Protein AF-A0A139M692-F1 (afdb_monomer)

Nearest PDB structures (foldseek):
  4eqq-assembly1_B  TM=9.270E-01  e=1.581E-07  Streptococcus phage TP-J34
  4cnl-assembly1_A  TM=8.938E-01  e=5.220E-03  Streptococcus pneumoniae
  3e3v-assembly1_A  TM=7.575E-01  e=2.530E-01  Ligilactobacillus salivarius UCC118
  3dfg-assembly1_A  TM=6.727E-01  e=1.032E+00  Xanthomonas campestris pv. campestris

Structure (mmCIF, N/CA/C/O backbone):
data_AF-A0A139M692-F1
#
_entry.id   AF-A0A139M692-F1
#
loop_
_atom_site.group_PDB
_atom_site.id
_atom_site.type_symbol
_atom_site.label_atom_id
_atom_site.label_alt_id
_atom_site.label_comp_id
_atom_site.label_asym_id
_atom_site.label_entity_id
_atom_site.label_seq_id
_atom_site.pdbx_PDB_ins_code
_atom_site.Cartn_x
_atom_site.Cartn_y
_atom_site.Cartn_z
_atom_site.occupancy
_atom_site.B_iso_or_equiv
_atom_site.auth_seq_id
_atom_site.auth_comp_id
_atom_site.auth_asym_id
_atom_site.auth_atom_id
_atom_site.pdbx_PDB_model_num
ATOM 1 N N . MET A 1 1 ? 19.012 20.582 -17.472 1.00 68.38 1 MET A N 1
ATOM 2 C CA . MET A 1 1 ? 18.559 19.558 -16.504 1.00 68.38 1 MET A CA 1
ATOM 3 C C . MET A 1 1 ? 17.717 18.555 -17.261 1.00 68.38 1 MET A C 1
ATOM 5 O O . MET A 1 1 ? 16.929 19.006 -18.087 1.00 68.38 1 MET A O 1
ATOM 9 N N . ALA A 1 2 ? 17.918 17.260 -17.011 1.00 73.00 2 ALA A N 1
ATOM 10 C CA . ALA A 1 2 ? 17.126 16.197 -17.621 1.00 73.00 2 ALA A CA 1
ATOM 11 C C . ALA A 1 2 ? 15.659 16.300 -17.178 1.00 73.00 2 ALA A C 1
ATOM 13 O O . ALA A 1 2 ? 15.409 16.640 -16.018 1.00 73.00 2 ALA A O 1
ATOM 14 N N . LYS A 1 3 ? 14.702 16.082 -18.084 1.00 89.44 3 LYS A N 1
ATOM 15 C CA . LYS A 1 3 ? 13.262 16.211 -17.795 1.00 89.44 3 LYS A CA 1
ATOM 16 C C . LYS A 1 3 ? 12.439 15.240 -18.628 1.00 89.44 3 LYS A C 1
ATOM 18 O O . LYS A 1 3 ? 12.596 15.186 -19.843 1.00 89.44 3 LYS A O 1
ATOM 23 N N . ASN A 1 4 ? 11.489 14.569 -17.980 1.00 92.50 4 ASN A N 1
ATOM 24 C CA . ASN A 1 4 ? 10.612 13.561 -18.585 1.00 92.50 4 ASN A CA 1
ATOM 25 C C . ASN A 1 4 ? 11.379 12.435 -19.298 1.00 92.50 4 ASN A C 1
ATOM 27 O O . ASN A 1 4 ? 10.913 11.902 -20.307 1.00 92.50 4 ASN A O 1
ATOM 31 N N . GLU A 1 5 ? 12.551 12.070 -18.785 1.00 96.25 5 GLU A N 1
ATOM 32 C CA . GLU A 1 5 ? 13.456 11.137 -19.448 1.00 96.25 5 GLU A CA 1
ATOM 33 C C . GLU A 1 5 ? 14.109 10.161 -18.471 1.00 96.25 5 GLU A C 1
ATOM 35 O O . GLU A 1 5 ? 14.173 10.384 -17.258 1.00 96.25 5 GLU A O 1
ATOM 40 N N . TRP A 1 6 ? 14.597 9.059 -19.032 1.00 97.06 6 TRP A N 1
ATOM 41 C CA . TRP A 1 6 ? 15.384 8.079 -18.306 1.00 97.06 6 TRP A CA 1
ATOM 42 C C . TRP A 1 6 ? 16.855 8.498 -18.252 1.00 97.06 6 TRP A C 1
ATOM 44 O O . TRP A 1 6 ? 17.442 8.851 -19.271 1.00 97.06 6 TRP A O 1
ATOM 54 N N . VAL A 1 7 ? 17.467 8.387 -17.076 1.00 96.31 7 VAL A N 1
ATOM 55 C CA . VAL A 1 7 ? 18.880 8.703 -16.820 1.00 96.31 7 VAL A CA 1
ATOM 56 C C . VAL A 1 7 ? 19.622 7.479 -16.272 1.00 96.31 7 VAL A C 1
ATOM 58 O O . VAL A 1 7 ? 19.011 6.442 -16.003 1.00 96.31 7 VAL A O 1
ATOM 61 N N . ASP A 1 8 ? 20.949 7.586 -16.135 1.00 95.31 8 ASP A N 1
ATOM 62 C CA . ASP A 1 8 ? 21.820 6.514 -15.617 1.00 95.31 8 ASP A CA 1
ATOM 63 C C . ASP A 1 8 ? 21.612 5.179 -16.358 1.00 95.31 8 ASP A C 1
ATOM 65 O O . ASP A 1 8 ? 21.253 4.152 -15.781 1.00 95.31 8 ASP A O 1
ATOM 69 N N . GLY A 1 9 ? 21.717 5.221 -17.691 1.00 93.62 9 GLY A N 1
ATOM 70 C CA . GLY A 1 9 ? 21.552 4.033 -18.536 1.00 93.62 9 GLY A CA 1
ATOM 71 C C . GLY A 1 9 ? 20.143 3.429 -18.526 1.00 93.62 9 GLY A C 1
ATOM 72 O O . GLY A 1 9 ? 19.983 2.260 -18.866 1.00 93.62 9 GLY A O 1
ATOM 73 N N . GLY A 1 10 ? 19.117 4.192 -18.134 1.00 94.69 10 GLY A N 1
ATOM 74 C CA . GLY A 1 10 ? 17.739 3.698 -18.082 1.00 94.69 10 GLY A CA 1
ATOM 75 C C . GLY A 1 10 ? 17.270 3.253 -16.699 1.00 94.69 10 GLY A C 1
ATOM 76 O O . GLY A 1 10 ? 16.192 2.664 -16.596 1.00 94.69 10 GLY A O 1
ATOM 77 N N . ARG A 1 11 ? 18.074 3.484 -15.654 1.00 95.94 11 ARG A N 1
ATOM 78 C CA . ARG A 1 11 ? 17.794 3.016 -14.293 1.00 95.94 11 ARG A CA 1
ATOM 79 C C . ARG A 1 11 ? 16.780 3.889 -13.561 1.00 95.94 11 ARG A C 1
ATOM 81 O O . ARG A 1 11 ? 15.913 3.343 -12.884 1.00 95.94 11 ARG A O 1
ATOM 88 N N . TYR A 1 12 ? 16.876 5.208 -13.722 1.00 97.00 12 TYR A N 1
ATOM 89 C CA . TYR A 1 12 ? 16.049 6.183 -13.007 1.00 97.00 12 TYR A CA 1
ATOM 90 C C . TYR A 1 12 ? 15.272 7.060 -13.981 1.00 97.00 12 TYR A C 1
ATOM 92 O O . TYR A 1 12 ? 15.775 7.392 -15.053 1.00 97.00 12 TYR A O 1
ATOM 100 N N . TYR A 1 13 ? 14.067 7.470 -13.596 1.00 97.31 13 TYR A N 1
ATOM 101 C CA . TYR A 1 13 ? 13.254 8.404 -14.373 1.00 97.31 13 TYR A CA 1
ATOM 102 C C . TYR A 1 13 ? 13.208 9.770 -13.689 1.00 97.31 13 TYR A C 1
ATOM 104 O O . TYR A 1 13 ? 12.961 9.847 -12.484 1.00 97.31 13 TYR A O 1
ATOM 112 N N . VAL A 1 14 ? 13.430 10.840 -14.452 1.00 96.88 14 VAL A N 1
ATOM 113 C CA . VAL A 1 14 ? 13.360 12.223 -13.963 1.00 96.88 14 VAL A CA 1
ATOM 114 C C . VAL A 1 14 ? 12.091 12.886 -14.489 1.00 96.88 14 VAL A C 1
ATOM 116 O O . VAL A 1 14 ? 11.846 12.908 -15.694 1.00 96.88 14 VAL A O 1
ATOM 119 N N . GLU A 1 15 ? 11.281 13.431 -13.587 1.00 95.19 15 GLU A N 1
ATOM 120 C CA . GLU A 1 15 ? 10.010 14.085 -13.900 1.00 95.19 15 GLU A CA 1
ATOM 121 C C . GLU A 1 15 ? 10.213 15.501 -14.475 1.00 95.19 15 GLU A C 1
ATOM 123 O O . GLU A 1 15 ? 11.329 16.013 -14.601 1.00 95.19 15 GLU A O 1
ATOM 128 N N . SER A 1 16 ? 9.119 16.158 -14.860 1.00 93.50 16 SER A N 1
ATOM 129 C CA . SER A 1 16 ? 9.144 17.494 -15.475 1.00 93.50 16 SER A CA 1
ATOM 130 C C . SER A 1 16 ? 9.712 18.586 -14.558 1.00 93.50 16 SER A C 1
ATOM 132 O O . SER A 1 16 ? 10.266 19.583 -15.041 1.00 93.50 16 SER A O 1
ATOM 134 N N . ASP A 1 17 ? 9.609 18.390 -13.242 1.00 93.56 17 ASP A N 1
ATOM 135 C CA . ASP A 1 17 ? 10.157 19.267 -12.207 1.00 93.56 17 ASP A CA 1
ATOM 136 C C . ASP A 1 17 ? 11.649 19.009 -11.922 1.00 93.56 17 ASP A C 1
ATOM 138 O O . ASP A 1 17 ? 12.266 19.746 -11.153 1.00 93.56 17 ASP A O 1
ATOM 142 N N . GLY A 1 18 ? 12.250 18.010 -12.578 1.00 93.56 18 GLY A N 1
ATOM 143 C CA . GLY A 1 18 ? 13.649 17.632 -12.403 1.00 93.56 18 GLY A CA 1
ATOM 144 C C . GLY A 1 18 ? 13.909 16.705 -11.214 1.00 93.56 18 GLY A C 1
ATOM 145 O O . GLY A 1 18 ? 15.071 16.398 -10.944 1.00 93.56 18 GLY A O 1
ATOM 146 N N . LYS A 1 19 ? 12.873 16.247 -10.498 1.00 94.81 19 LYS A N 1
ATOM 147 C CA . LYS A 1 19 ? 13.021 15.268 -9.415 1.00 94.81 19 LYS A CA 1
ATOM 148 C C . LYS A 1 19 ? 12.952 13.844 -9.947 1.00 94.81 19 LYS A C 1
ATOM 150 O O . LYS A 1 19 ? 12.323 13.556 -10.960 1.00 94.81 19 LYS A O 1
ATOM 155 N N . MET A 1 20 ? 13.614 12.937 -9.238 1.00 95.25 20 MET A N 1
ATOM 156 C CA . MET A 1 20 ? 13.565 11.512 -9.541 1.00 95.25 20 MET A CA 1
ATOM 157 C C . MET A 1 20 ? 12.229 10.918 -9.087 1.00 95.25 20 MET A C 1
ATOM 159 O O . MET A 1 20 ? 11.851 11.072 -7.924 1.00 95.25 20 MET A O 1
ATOM 163 N N . ALA A 1 21 ? 11.557 10.206 -9.988 1.00 96.94 21 ALA A N 1
ATOM 164 C CA . ALA A 1 21 ? 10.340 9.470 -9.681 1.00 96.94 21 ALA A CA 1
ATOM 165 C C . ALA A 1 21 ? 10.635 8.290 -8.742 1.00 96.94 21 ALA A C 1
ATOM 167 O O . ALA A 1 21 ? 11.657 7.615 -8.881 1.00 96.94 21 ALA A O 1
ATOM 168 N N . ARG A 1 22 ? 9.724 8.027 -7.801 1.00 96.06 22 ARG A N 1
ATOM 169 C CA . ARG A 1 22 ? 9.776 6.894 -6.865 1.00 96.06 22 ARG A CA 1
ATOM 170 C C . ARG A 1 22 ? 8.367 6.373 -6.612 1.00 96.06 22 ARG A C 1
ATOM 172 O O . ARG A 1 22 ? 7.433 7.175 -6.596 1.00 96.06 22 ARG A O 1
ATOM 179 N N . ASP A 1 23 ? 8.253 5.063 -6.414 1.00 93.75 23 ASP A N 1
ATOM 180 C CA . ASP A 1 23 ? 7.020 4.356 -6.037 1.00 93.75 23 ASP A CA 1
ATOM 181 C C . ASP A 1 23 ? 5.813 4.699 -6.929 1.00 93.75 23 ASP A C 1
ATOM 183 O O . ASP A 1 23 ? 4.727 5.043 -6.462 1.00 93.75 23 ASP A O 1
ATOM 187 N N . LYS A 1 24 ? 6.0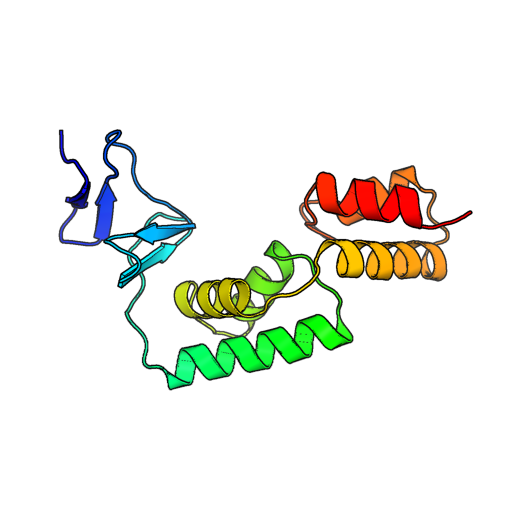30 4.716 -8.250 1.00 95.31 24 LYS A N 1
ATOM 188 C CA . LYS A 1 24 ? 4.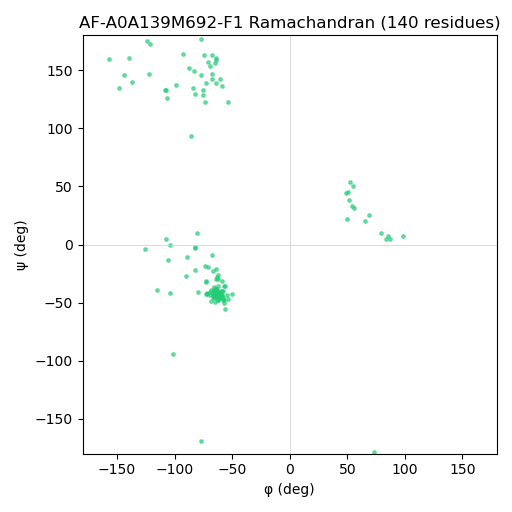996 5.131 -9.203 1.00 95.31 24 LYS A CA 1
ATOM 189 C C . LYS A 1 24 ? 5.208 4.589 -10.606 1.00 95.31 24 LYS A C 1
ATOM 191 O O . LYS A 1 24 ? 6.318 4.265 -11.030 1.00 95.31 24 LYS A O 1
ATOM 196 N N . TRP A 1 25 ? 4.117 4.572 -11.362 1.00 95.44 25 TRP A N 1
ATOM 197 C CA . TRP A 1 25 ? 4.168 4.388 -12.803 1.00 95.44 25 TRP A CA 1
ATOM 198 C C . TRP A 1 25 ? 4.650 5.672 -13.492 1.00 95.44 25 TRP A C 1
ATOM 200 O O . TRP A 1 25 ? 4.167 6.768 -13.205 1.00 95.44 25 TRP A O 1
ATOM 210 N N . VAL A 1 26 ? 5.596 5.531 -14.415 1.00 95.94 26 VAL A N 1
ATOM 211 C CA . VAL A 1 26 ? 6.208 6.610 -15.200 1.00 95.94 26 VAL A CA 1
ATOM 212 C C . VAL A 1 26 ? 6.065 6.332 -16.690 1.00 95.94 26 VAL A C 1
ATOM 214 O O . VAL A 1 26 ? 5.582 5.270 -17.097 1.00 95.94 26 VAL A O 1
ATOM 217 N N . ASP A 1 27 ? 6.492 7.291 -17.516 1.00 93.75 27 ASP A N 1
ATOM 218 C CA . ASP A 1 27 ? 6.567 7.114 -18.967 1.00 93.75 27 ASP A CA 1
ATOM 219 C C . ASP A 1 27 ? 5.211 6.682 -19.570 1.00 93.75 27 ASP A C 1
ATOM 221 O O . ASP A 1 27 ? 5.086 5.668 -20.262 1.00 93.75 27 ASP A O 1
ATOM 225 N N . GLY A 1 28 ? 4.156 7.422 -19.210 1.00 91.00 28 GLY A N 1
ATOM 226 C CA . GLY A 1 28 ? 2.786 7.151 -19.656 1.00 91.00 28 GLY A CA 1
ATOM 227 C C . GLY A 1 28 ? 2.179 5.866 -19.084 1.00 91.00 28 GLY A C 1
ATOM 228 O O . GLY A 1 28 ? 1.323 5.266 -19.724 1.00 91.00 28 GLY A O 1
ATOM 229 N N . GLY A 1 29 ? 2.643 5.408 -17.918 1.00 91.00 29 GLY A N 1
ATOM 230 C CA . GLY A 1 29 ? 2.134 4.191 -17.280 1.00 91.00 29 GLY A CA 1
ATOM 231 C C . GLY A 1 29 ? 2.823 2.903 -17.735 1.00 91.00 29 GLY A C 1
ATOM 232 O O . GLY A 1 29 ? 2.413 1.814 -17.351 1.00 91.00 29 GLY A O 1
ATOM 233 N N . ARG A 1 30 ? 3.862 2.998 -18.574 1.00 91.00 30 ARG A N 1
ATOM 234 C CA . ARG A 1 30 ? 4.504 1.827 -19.197 1.00 91.00 30 ARG A CA 1
ATOM 235 C C . ARG A 1 30 ? 5.527 1.135 -18.305 1.00 91.00 30 ARG A C 1
ATOM 237 O O . ARG A 1 30 ? 5.845 -0.030 -18.541 1.00 91.00 30 ARG A O 1
ATOM 244 N N . HIS A 1 31 ? 6.062 1.853 -17.324 1.00 93.94 31 HIS A N 1
ATOM 245 C CA . HIS A 1 31 ? 7.136 1.383 -16.461 1.00 93.94 31 HIS A CA 1
ATOM 246 C C . HIS A 1 31 ? 6.851 1.760 -15.018 1.00 93.94 31 HIS A C 1
ATOM 248 O O . HIS A 1 31 ? 6.411 2.873 -14.753 1.00 93.94 31 HIS A O 1
ATOM 254 N N . TYR A 1 32 ? 7.138 0.848 -14.097 1.00 95.75 32 TYR A N 1
ATOM 255 C CA . TYR A 1 32 ? 7.094 1.127 -12.669 1.00 95.75 32 TYR A CA 1
ATOM 256 C C . TYR A 1 32 ? 8.505 1.411 -12.156 1.00 95.75 32 TYR A C 1
ATOM 258 O O . TYR A 1 32 ? 9.440 0.698 -12.529 1.00 95.75 32 TYR A O 1
ATOM 266 N N . VAL A 1 33 ? 8.659 2.427 -11.311 1.00 96.06 33 VAL A N 1
ATOM 267 C CA . VAL A 1 33 ? 9.864 2.634 -10.498 1.00 96.06 33 VAL A CA 1
ATOM 268 C C . VAL A 1 33 ? 9.528 2.328 -9.045 1.00 96.06 33 VAL A C 1
ATOM 270 O O . VAL A 1 33 ? 8.486 2.757 -8.551 1.00 96.06 33 VAL A O 1
ATOM 273 N N . ASP A 1 34 ? 10.376 1.551 -8.378 1.00 93.69 34 ASP A N 1
ATOM 274 C CA . ASP A 1 34 ? 10.156 1.162 -6.983 1.00 93.69 34 ASP A CA 1
ATOM 275 C C . ASP A 1 34 ? 10.486 2.297 -5.996 1.00 93.69 34 ASP A C 1
ATOM 277 O O . ASP A 1 34 ? 10.666 3.459 -6.377 1.00 93.69 34 ASP A O 1
ATOM 281 N N . TYR A 1 35 ? 10.533 1.968 -4.705 1.00 91.31 35 TYR A N 1
ATOM 282 C CA . TYR A 1 35 ? 10.819 2.920 -3.633 1.00 91.31 35 TYR A CA 1
ATOM 283 C C . TYR A 1 35 ? 12.189 3.607 -3.777 1.00 91.31 35 TYR A C 1
ATOM 285 O O . TYR A 1 35 ? 12.326 4.786 -3.439 1.00 91.31 35 TYR A O 1
ATOM 293 N N . ASP A 1 36 ? 13.177 2.912 -4.344 1.00 93.69 36 ASP A N 1
ATOM 294 C CA . ASP A 1 36 ? 14.511 3.457 -4.611 1.00 93.69 36 ASP A CA 1
ATOM 295 C C . ASP A 1 36 ? 14.555 4.261 -5.925 1.00 93.69 36 ASP A C 1
ATOM 297 O O . ASP A 1 36 ? 15.569 4.873 -6.266 1.00 93.69 36 ASP A O 1
ATOM 301 N N . GLY A 1 37 ? 13.433 4.316 -6.652 1.00 95.12 37 GLY A N 1
ATOM 302 C CA . GLY A 1 37 ? 13.310 4.949 -7.962 1.00 95.12 37 GLY A CA 1
ATOM 303 C C . GLY A 1 37 ? 13.850 4.086 -9.099 1.00 95.12 37 GLY A C 1
ATOM 304 O O . GLY A 1 37 ? 13.970 4.565 -10.229 1.00 95.12 37 GLY A O 1
ATOM 305 N N . VAL A 1 38 ? 14.176 2.820 -8.824 1.00 96.25 38 VAL A N 1
ATOM 306 C CA . VAL A 1 38 ? 14.784 1.914 -9.793 1.00 96.25 38 VAL A CA 1
ATOM 307 C C . VAL A 1 38 ? 13.702 1.314 -10.682 1.00 96.25 38 VAL A C 1
ATOM 309 O O . VAL A 1 38 ? 12.697 0.765 -10.214 1.00 96.25 38 VAL A O 1
ATOM 312 N N . ARG A 1 39 ? 13.928 1.391 -11.997 1.00 96.00 39 ARG A N 1
ATOM 313 C CA . ARG A 1 39 ? 13.073 0.774 -13.012 1.00 96.00 39 ARG A CA 1
ATOM 314 C C . ARG A 1 39 ? 12.876 -0.714 -12.738 1.00 96.00 39 ARG A C 1
ATOM 316 O O . ARG A 1 39 ? 13.831 -1.487 -12.736 1.00 96.00 39 ARG A O 1
ATOM 323 N N . GLN A 1 40 ? 11.621 -1.121 -12.603 1.00 94.06 40 GLN A N 1
ATOM 324 C CA . GLN A 1 40 ? 11.250 -2.522 -12.470 1.00 94.06 40 GLN A CA 1
ATOM 325 C C . GLN A 1 40 ? 11.141 -3.208 -13.835 1.00 94.06 40 GLN A C 1
ATOM 327 O O . GLN A 1 40 ? 10.776 -2.566 -14.831 1.00 94.06 40 GLN A O 1
ATOM 332 N N . PRO A 1 41 ? 11.430 -4.520 -13.904 1.00 88.88 41 PRO A N 1
ATOM 333 C CA . PRO A 1 41 ? 11.245 -5.285 -15.125 1.00 88.88 41 PRO A CA 1
ATOM 334 C C . PRO A 1 41 ? 9.775 -5.273 -15.548 1.00 88.88 41 PRO A C 1
ATOM 336 O O . PRO A 1 41 ? 8.864 -5.356 -14.723 1.00 88.88 41 PRO A O 1
ATOM 339 N N . LYS A 1 42 ? 9.545 -5.201 -16.860 1.00 83.25 42 LYS A N 1
ATOM 340 C CA . LYS A 1 42 ? 8.209 -5.384 -17.420 1.00 83.25 42 LYS A CA 1
ATOM 341 C C . LYS A 1 42 ? 7.848 -6.862 -17.342 1.00 83.25 42 LYS A C 1
ATOM 343 O O . LYS A 1 42 ? 8.564 -7.697 -17.890 1.00 83.25 42 LYS A O 1
ATOM 348 N N . LEU A 1 43 ? 6.743 -7.160 -16.675 1.00 85.50 43 LEU A N 1
ATOM 349 C CA . LEU A 1 43 ? 6.265 -8.525 -16.514 1.00 85.50 43 LEU A CA 1
ATOM 350 C C . LEU A 1 43 ? 5.274 -8.902 -17.610 1.00 85.50 43 LEU A C 1
ATOM 352 O O . LEU A 1 43 ? 4.713 -8.042 -18.298 1.00 85.50 43 LEU A O 1
ATOM 356 N N . ASP A 1 44 ? 5.036 -10.203 -17.747 1.00 85.75 44 ASP A N 1
ATOM 357 C CA . ASP A 1 44 ? 3.910 -10.685 -18.531 1.00 85.75 44 ASP A CA 1
ATOM 358 C C . ASP A 1 44 ? 2.577 -10.485 -17.781 1.00 85.75 44 ASP A C 1
ATOM 360 O O . ASP A 1 44 ? 2.519 -10.275 -16.566 1.00 85.75 44 ASP A O 1
ATOM 364 N N . GLY A 1 45 ? 1.464 -10.558 -18.515 1.00 84.94 45 GLY A N 1
ATOM 365 C CA . GLY A 1 45 ? 0.133 -10.402 -17.923 1.00 84.94 45 GLY A CA 1
ATOM 366 C C . GLY A 1 45 ? -0.232 -11.493 -16.906 1.00 84.94 45 GLY A C 1
ATOM 367 O O . GLY A 1 45 ? -1.106 -11.277 -16.067 1.00 84.94 45 GLY A O 1
ATOM 368 N N . LYS A 1 46 ? 0.423 -12.662 -16.939 1.00 90.56 46 LYS A N 1
ATOM 369 C CA . LYS A 1 46 ? 0.118 -13.768 -16.019 1.00 90.56 46 LYS A CA 1
ATOM 370 C C . LYS A 1 46 ? 0.595 -13.442 -14.610 1.00 90.56 46 LYS A C 1
ATOM 372 O O . LYS A 1 46 ? -0.142 -13.683 -13.656 1.00 90.56 46 LYS A O 1
ATOM 377 N N . GLN A 1 47 ? 1.784 -12.860 -14.478 1.00 91.38 47 GLN A N 1
ATOM 378 C CA . GLN A 1 47 ? 2.341 -12.474 -13.181 1.00 91.38 47 GLN A CA 1
ATOM 379 C C . GLN A 1 47 ? 1.523 -11.360 -12.515 1.00 91.38 47 GLN A C 1
ATOM 381 O O . GLN A 1 47 ? 1.242 -11.440 -11.318 1.00 91.38 47 GLN A O 1
ATOM 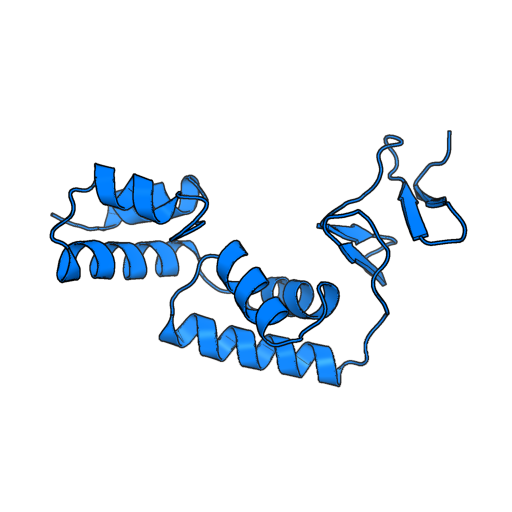386 N N . TYR A 1 48 ? 1.054 -10.380 -13.292 1.00 94.19 48 TYR A N 1
ATOM 387 C CA . TYR A 1 48 ? 0.139 -9.345 -12.803 1.00 94.19 48 TYR A CA 1
ATOM 388 C C . TYR A 1 48 ? -1.190 -9.926 -12.302 1.00 94.19 48 TYR A C 1
ATOM 390 O O . TYR A 1 48 ? -1.632 -9.614 -11.194 1.00 94.19 48 TYR A O 1
ATOM 398 N N . ASN A 1 49 ? -1.794 -10.839 -13.067 1.00 95.31 49 ASN A N 1
ATOM 399 C CA . ASN A 1 49 ? -3.034 -11.505 -12.666 1.00 95.31 49 ASN A CA 1
ATOM 400 C C . ASN A 1 49 ? -2.859 -12.375 -11.413 1.00 95.31 49 ASN A C 1
ATOM 402 O O . ASN A 1 49 ? -3.745 -12.408 -10.557 1.00 95.31 49 ASN A O 1
ATOM 406 N N . ALA A 1 50 ? -1.721 -13.059 -11.275 1.00 97.00 50 ALA A N 1
ATOM 407 C CA . ALA A 1 50 ? -1.411 -13.842 -10.083 1.00 97.00 50 ALA A CA 1
ATOM 408 C C . ALA A 1 50 ? -1.327 -12.956 -8.827 1.00 97.00 50 ALA A C 1
ATOM 410 O O . ALA A 1 50 ? -1.930 -13.292 -7.804 1.00 97.00 50 ALA A O 1
ATOM 411 N N . ALA A 1 51 ? -0.659 -11.801 -8.923 1.00 97.50 51 ALA A N 1
ATOM 412 C CA . ALA A 1 51 ? -0.580 -10.837 -7.828 1.00 97.50 51 ALA A CA 1
ATOM 413 C C . ALA A 1 51 ? -1.963 -10.274 -7.468 1.00 97.50 51 ALA A C 1
ATOM 415 O O . ALA A 1 51 ? -2.326 -10.250 -6.293 1.00 97.50 51 ALA A O 1
ATOM 416 N N . LEU A 1 52 ? -2.774 -9.900 -8.465 1.00 97.88 52 LEU A N 1
ATOM 417 C CA . LEU A 1 52 ? -4.133 -9.396 -8.249 1.00 97.88 52 LEU A CA 1
ATOM 418 C C . LEU A 1 52 ? -5.039 -10.433 -7.570 1.00 97.88 52 LEU A C 1
ATOM 420 O O . LEU A 1 52 ? -5.770 -10.105 -6.637 1.00 97.88 52 LEU A O 1
ATOM 424 N N . ASN A 1 53 ? -4.981 -11.697 -7.992 1.00 97.75 53 ASN A N 1
ATOM 425 C CA . ASN A 1 53 ? -5.760 -12.763 -7.360 1.00 97.75 53 ASN A CA 1
ATOM 426 C C . ASN A 1 53 ? -5.328 -12.998 -5.908 1.00 97.75 53 ASN A C 1
ATOM 428 O O . ASN A 1 53 ? -6.178 -13.171 -5.031 1.00 97.75 53 ASN A O 1
ATOM 432 N N . LYS A 1 54 ? -4.020 -12.944 -5.629 1.00 97.94 54 LYS A N 1
ATOM 433 C CA . LYS A 1 54 ? -3.513 -13.026 -4.257 1.00 97.94 54 LYS A CA 1
ATOM 434 C C . LYS A 1 54 ? -3.969 -11.830 -3.419 1.00 97.94 54 LYS A C 1
ATOM 436 O O . LYS A 1 54 ? -4.415 -12.019 -2.290 1.00 97.94 54 LYS A O 1
ATOM 441 N N . ALA A 1 55 ? -3.930 -10.628 -3.989 1.00 98.12 55 ALA A N 1
ATOM 442 C CA . ALA A 1 55 ? -4.379 -9.405 -3.338 1.00 98.12 55 ALA A CA 1
ATOM 443 C C . ALA A 1 55 ? -5.864 -9.469 -2.956 1.00 98.12 55 ALA A C 1
ATOM 445 O O . ALA A 1 55 ? -6.215 -9.143 -1.826 1.00 98.12 55 ALA A O 1
ATOM 446 N N . LYS A 1 56 ? -6.722 -9.974 -3.854 1.00 97.56 56 LYS A N 1
ATOM 447 C CA . LYS A 1 56 ? -8.146 -10.224 -3.573 1.00 97.56 56 LYS A CA 1
ATOM 448 C C . LYS A 1 56 ? -8.337 -11.172 -2.392 1.00 97.56 56 LYS A C 1
ATOM 450 O O . LYS A 1 56 ? -9.104 -10.857 -1.488 1.00 97.56 56 LYS A O 1
ATOM 455 N N . SER A 1 57 ? -7.608 -12.290 -2.380 1.00 97.12 57 SER A N 1
ATOM 456 C CA . SER A 1 57 ? -7.671 -13.276 -1.294 1.00 97.12 57 SER A CA 1
ATOM 457 C C . SER A 1 57 ? -7.222 -12.700 0.050 1.00 97.12 57 SER A C 1
ATOM 459 O O . SER A 1 57 ? -7.854 -12.972 1.067 1.00 97.12 57 SER A O 1
ATOM 461 N N . TYR A 1 58 ? -6.158 -11.896 0.076 1.00 96.38 58 TYR A N 1
ATOM 462 C CA . TYR A 1 58 ? -5.732 -11.238 1.309 1.00 96.38 58 TYR A CA 1
ATOM 463 C C . TYR A 1 58 ? -6.717 -10.170 1.759 1.00 96.38 58 TYR A C 1
ATOM 465 O O . TYR A 1 58 ? -7.073 -10.137 2.931 1.00 96.38 58 TYR A O 1
ATOM 473 N N . ASN A 1 59 ? -7.218 -9.344 0.845 1.00 95.81 59 ASN A N 1
ATOM 474 C CA . ASN A 1 59 ? -8.169 -8.296 1.189 1.00 95.81 59 ASN A CA 1
ATOM 475 C C . ASN A 1 59 ? -9.479 -8.852 1.765 1.00 95.81 59 ASN A C 1
ATOM 477 O O . ASN A 1 59 ? -10.047 -8.242 2.664 1.00 95.81 59 ASN A O 1
ATOM 481 N N . SER A 1 60 ? -9.946 -10.009 1.280 1.00 94.44 60 SER A N 1
ATOM 482 C CA . SER A 1 60 ? -11.186 -10.631 1.761 1.00 94.44 60 SER A CA 1
ATOM 483 C C . SER A 1 60 ? -11.081 -11.276 3.143 1.00 94.44 60 SER A C 1
ATOM 485 O O . SER A 1 60 ? -12.114 -11.560 3.735 1.00 94.44 60 SER A O 1
ATOM 487 N N . VAL A 1 61 ? -9.867 -11.572 3.621 1.00 93.88 61 VAL A N 1
ATOM 488 C CA . VAL A 1 61 ? -9.651 -12.305 4.884 1.00 93.88 61 VAL A CA 1
ATOM 489 C C . VAL A 1 61 ? -8.952 -11.449 5.935 1.00 93.88 61 VAL A C 1
ATOM 491 O O . VAL A 1 61 ? -9.269 -11.549 7.111 1.00 93.88 61 VAL A O 1
ATOM 494 N N . LEU A 1 62 ? -7.979 -10.637 5.523 1.00 93.94 62 LEU A N 1
ATOM 495 C CA . LEU A 1 62 ? -7.074 -9.922 6.425 1.00 93.94 62 LEU A CA 1
ATOM 496 C C . LEU A 1 62 ? -7.385 -8.428 6.530 1.00 93.94 62 LEU A C 1
ATOM 498 O O . LEU A 1 62 ? -6.830 -7.774 7.404 1.00 93.94 62 LEU A O 1
ATOM 502 N N . HIS A 1 63 ? -8.218 -7.880 5.635 1.00 96.62 63 HIS A N 1
ATOM 503 C CA . HIS A 1 63 ? -8.643 -6.474 5.659 1.00 96.62 63 HIS A CA 1
ATOM 504 C C . HIS A 1 63 ? -7.476 -5.488 5.827 1.00 96.62 63 HIS A C 1
ATOM 506 O O . HIS A 1 63 ? -7.533 -4.553 6.614 1.00 96.62 63 HIS A O 1
ATOM 512 N N . MET A 1 64 ? -6.383 -5.715 5.097 1.00 95.06 64 MET A N 1
ATOM 513 C CA . MET A 1 64 ? -5.144 -4.951 5.247 1.00 95.06 64 MET A CA 1
ATOM 514 C C . MET A 1 64 ? -5.266 -3.513 4.732 1.00 95.06 64 MET A C 1
ATOM 516 O O . MET A 1 64 ? -6.062 -3.209 3.834 1.00 95.06 64 MET A O 1
ATOM 520 N N . SER A 1 65 ? -4.396 -2.640 5.242 1.00 98.00 65 SER A N 1
ATOM 521 C CA . SER A 1 65 ? -4.107 -1.359 4.600 1.00 98.00 65 SER A CA 1
ATOM 522 C C . SER A 1 65 ? -3.450 -1.574 3.236 1.00 98.00 65 SER A C 1
ATOM 524 O O . SER A 1 65 ? -2.863 -2.625 2.956 1.00 98.00 65 SER A O 1
ATOM 526 N N . LYS A 1 66 ? -3.493 -0.551 2.376 1.00 96.81 66 LYS A N 1
ATOM 527 C CA . LYS A 1 66 ? -2.806 -0.586 1.078 1.00 96.81 66 LYS A CA 1
ATOM 528 C C . LYS A 1 66 ? -1.315 -0.912 1.231 1.00 96.81 66 LYS A C 1
ATOM 530 O O . LYS A 1 66 ? -0.782 -1.736 0.491 1.00 96.81 66 LYS A O 1
ATOM 535 N N . LYS A 1 67 ? -0.657 -0.286 2.214 1.00 95.94 67 LYS A N 1
ATOM 536 C CA . LYS A 1 67 ? 0.776 -0.462 2.471 1.00 95.94 67 LYS A CA 1
ATOM 537 C C . LYS A 1 67 ? 1.100 -1.865 2.976 1.00 95.94 67 LYS A C 1
ATOM 539 O O . LYS A 1 67 ? 2.084 -2.449 2.532 1.00 95.94 67 LYS A O 1
ATOM 544 N N . ASP A 1 68 ? 0.278 -2.425 3.860 1.00 96.38 68 ASP A N 1
ATOM 545 C CA . ASP A 1 68 ? 0.487 -3.807 4.293 1.00 96.38 68 ASP A CA 1
ATOM 546 C C . ASP A 1 68 ? 0.226 -4.817 3.196 1.00 96.38 68 ASP A C 1
ATOM 548 O O . ASP A 1 68 ? 0.999 -5.760 3.049 1.00 96.38 68 ASP A O 1
ATOM 552 N N . LEU A 1 69 ? -0.796 -4.597 2.374 1.00 97.50 69 LEU A N 1
ATOM 553 C CA . LEU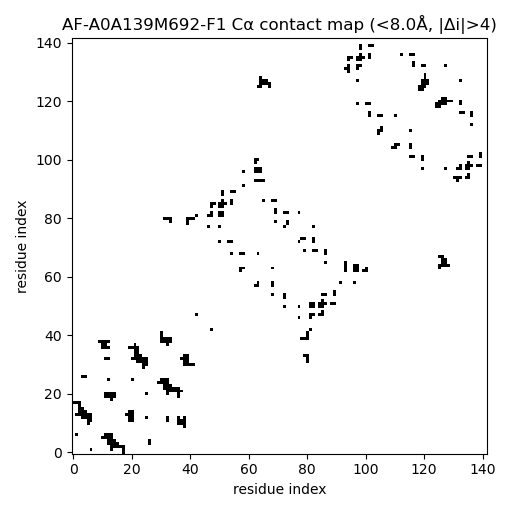 A 1 69 ? -1.056 -5.470 1.243 1.00 97.50 69 LEU A CA 1
ATOM 554 C C . LEU A 1 69 ? 0.115 -5.472 0.248 1.00 97.50 69 LEU A C 1
ATOM 556 O O . LEU A 1 69 ? 0.503 -6.538 -0.225 1.00 97.50 69 LEU A O 1
ATOM 560 N N . TYR A 1 70 ? 0.718 -4.307 -0.018 1.00 97.00 70 TYR A N 1
ATOM 561 C CA . TYR A 1 70 ? 1.945 -4.204 -0.813 1.00 97.00 70 TYR A CA 1
ATOM 562 C C . TYR A 1 70 ? 3.070 -5.056 -0.222 1.00 97.00 70 TYR A C 1
ATOM 564 O O . TYR A 1 70 ? 3.603 -5.933 -0.902 1.00 97.00 70 TYR A O 1
ATOM 572 N N . ASN A 1 71 ? 3.389 -4.834 1.057 1.00 95.31 71 ASN A N 1
ATOM 573 C CA . ASN A 1 71 ? 4.454 -5.550 1.761 1.00 95.31 71 ASN A CA 1
ATOM 574 C C . ASN A 1 71 ? 4.206 -7.060 1.781 1.00 95.31 71 ASN A C 1
ATOM 576 O O . ASN A 1 71 ? 5.124 -7.854 1.603 1.00 95.31 71 ASN A O 1
ATOM 580 N N . GLN A 1 72 ? 2.955 -7.468 1.979 1.00 96.69 72 GLN A N 1
ATOM 581 C CA . GLN A 1 72 ? 2.577 -8.870 2.009 1.00 96.69 72 GLN A CA 1
ATOM 582 C C . GLN A 1 72 ? 2.780 -9.520 0.636 1.00 96.69 72 GLN A C 1
ATOM 584 O O . GLN A 1 72 ? 3.301 -10.632 0.556 1.00 96.69 72 GLN A O 1
ATOM 589 N N . LEU A 1 73 ? 2.403 -8.849 -0.455 1.00 97.25 73 LEU A N 1
ATOM 590 C CA . LEU A 1 73 ? 2.614 -9.359 -1.812 1.00 97.25 73 LEU A CA 1
ATOM 591 C C . LEU A 1 73 ? 4.106 -9.460 -2.148 1.00 97.25 73 LEU A C 1
ATOM 593 O O . LEU A 1 73 ? 4.541 -10.497 -2.647 1.00 97.25 73 LEU A O 1
ATOM 597 N N . THR A 1 74 ? 4.902 -8.439 -1.830 1.00 95.56 74 THR A N 1
ATOM 598 C CA . THR A 1 74 ? 6.349 -8.473 -2.090 1.00 95.56 74 THR A CA 1
ATOM 599 C C . THR A 1 74 ? 7.059 -9.531 -1.252 1.00 95.56 74 THR A C 1
ATOM 601 O O . THR A 1 74 ? 7.891 -10.271 -1.774 1.00 95.56 74 THR A O 1
ATOM 604 N N . TRP A 1 75 ? 6.655 -9.713 0.008 1.00 95.25 75 TRP A N 1
ATOM 605 C CA . TRP A 1 75 ? 7.144 -10.801 0.858 1.00 95.25 75 TRP A CA 1
ATOM 606 C C . TRP A 1 75 ? 6.782 -12.194 0.311 1.00 95.25 75 TRP A C 1
ATOM 608 O O . TRP A 1 75 ? 7.530 -13.148 0.495 1.00 95.25 75 TRP A O 1
ATOM 618 N N . ASN A 1 76 ? 5.675 -12.313 -0.433 1.00 95.25 76 ASN A N 1
ATOM 619 C CA . ASN A 1 76 ? 5.290 -13.538 -1.151 1.00 95.25 76 ASN A CA 1
ATOM 620 C C . ASN A 1 76 ? 6.022 -13.722 -2.496 1.00 95.25 76 ASN A C 1
ATOM 622 O O . ASN A 1 76 ? 5.663 -14.605 -3.274 1.00 95.25 76 ASN A O 1
ATOM 626 N N . GLY A 1 77 ? 7.039 -12.906 -2.783 1.00 94.19 77 GLY A N 1
ATOM 627 C CA . GLY A 1 77 ? 7.885 -13.037 -3.968 1.00 94.19 77 GLY A CA 1
ATOM 628 C C . GLY A 1 77 ? 7.339 -12.359 -5.224 1.00 94.19 77 GLY A C 1
ATOM 629 O O . GLY A 1 77 ? 7.924 -12.512 -6.297 1.00 94.19 77 GLY A O 1
ATOM 630 N N . PHE A 1 78 ? 6.245 -11.596 -5.132 1.00 95.62 78 PHE A N 1
ATOM 631 C CA . PHE A 1 78 ? 5.831 -10.738 -6.241 1.00 95.62 78 PHE A CA 1
ATOM 632 C C . PHE A 1 78 ? 6.787 -9.545 -6.357 1.00 95.62 78 PHE A C 1
ATOM 634 O O . PHE A 1 78 ? 7.166 -8.944 -5.356 1.00 95.62 78 PHE A O 1
ATOM 641 N N . SER A 1 79 ? 7.165 -9.164 -7.580 1.00 94.81 79 SER A N 1
ATOM 642 C CA . SER A 1 79 ? 7.948 -7.934 -7.762 1.00 94.81 79 SER A CA 1
ATOM 643 C C . SER A 1 79 ? 7.147 -6.699 -7.334 1.00 94.81 79 SER A C 1
ATOM 645 O O . SER A 1 79 ? 5.912 -6.712 -7.370 1.00 94.81 79 SER A O 1
ATOM 647 N N . SER A 1 80 ? 7.844 -5.602 -7.036 1.00 94.50 80 SER A N 1
ATOM 648 C CA . SER A 1 80 ? 7.246 -4.299 -6.719 1.00 94.50 80 SER A CA 1
ATOM 649 C C . SER A 1 80 ? 6.207 -3.864 -7.758 1.00 94.50 80 SER A C 1
ATOM 651 O O . SER A 1 80 ? 5.105 -3.452 -7.405 1.00 94.50 80 SER A O 1
ATOM 653 N N . SER A 1 81 ? 6.503 -4.049 -9.052 1.00 95.62 81 SER A N 1
ATOM 654 C CA . SER A 1 81 ? 5.559 -3.703 -10.124 1.00 95.62 81 SER A CA 1
ATOM 655 C C . SER A 1 81 ? 4.293 -4.567 -10.110 1.00 95.62 81 SER A C 1
ATOM 657 O O . SER A 1 81 ? 3.206 -4.066 -10.385 1.00 95.62 81 SER A O 1
ATOM 659 N N . ALA A 1 82 ? 4.406 -5.856 -9.770 1.00 96.62 82 ALA A N 1
ATOM 660 C CA . ALA A 1 82 ? 3.259 -6.757 -9.684 1.00 96.62 82 ALA A CA 1
ATOM 661 C C . ALA A 1 82 ? 2.389 -6.458 -8.463 1.00 96.62 82 ALA A C 1
ATOM 663 O O . ALA A 1 82 ? 1.164 -6.444 -8.572 1.00 96.62 82 ALA A O 1
ATOM 664 N N . ALA A 1 83 ? 3.023 -6.196 -7.320 1.00 96.75 83 ALA A N 1
ATOM 665 C CA . ALA A 1 83 ? 2.337 -5.803 -6.099 1.00 96.75 83 ALA A CA 1
ATOM 666 C C . ALA A 1 83 ? 1.584 -4.479 -6.291 1.00 96.75 83 ALA A C 1
ATOM 668 O O . ALA A 1 83 ? 0.399 -4.401 -5.968 1.00 96.75 83 ALA A O 1
ATOM 669 N N . GLN A 1 84 ? 2.229 -3.473 -6.894 1.00 96.25 84 GLN A N 1
ATOM 670 C CA . GLN A 1 84 ? 1.571 -2.197 -7.154 1.00 96.25 84 GLN A CA 1
ATOM 671 C C . GLN A 1 84 ? 0.440 -2.334 -8.174 1.00 96.25 84 GLN A C 1
ATOM 673 O O . GLN A 1 84 ? -0.658 -1.837 -7.935 1.00 96.25 84 GLN A O 1
ATOM 678 N N . TYR A 1 85 ? 0.659 -3.075 -9.265 1.00 95.94 85 TYR A N 1
ATOM 679 C CA . TYR A 1 85 ? -0.407 -3.375 -10.219 1.00 95.94 85 TYR A CA 1
ATOM 680 C C . TYR A 1 85 ? -1.623 -3.992 -9.519 1.00 95.94 85 TYR A C 1
ATOM 682 O O . TYR A 1 85 ? -2.753 -3.563 -9.742 1.00 95.94 85 TYR A O 1
ATOM 690 N N . ALA A 1 86 ? -1.400 -4.982 -8.650 1.00 97.56 86 ALA A N 1
ATOM 691 C CA . ALA A 1 86 ? -2.471 -5.639 -7.916 1.00 97.56 86 ALA A CA 1
ATOM 692 C C . ALA A 1 86 ? -3.255 -4.656 -7.040 1.00 97.56 86 ALA A C 1
ATOM 694 O O . ALA A 1 86 ? -4.479 -4.706 -7.037 1.00 97.56 86 ALA A O 1
ATOM 695 N N . ILE A 1 87 ? -2.569 -3.749 -6.344 1.00 96.62 87 ILE A N 1
ATOM 696 C CA . ILE A 1 87 ? -3.190 -2.703 -5.523 1.00 96.62 87 ILE A CA 1
ATOM 697 C C . ILE A 1 87 ? -4.031 -1.747 -6.366 1.00 96.62 87 ILE A C 1
ATOM 699 O O . ILE A 1 87 ? -5.180 -1.479 -6.013 1.00 96.62 87 ILE A O 1
ATOM 703 N N . ASP A 1 88 ? -3.481 -1.264 -7.479 1.00 95.25 88 ASP A N 1
ATOM 704 C CA . ASP A 1 88 ? -4.147 -0.296 -8.355 1.00 95.25 88 ASP A CA 1
ATOM 705 C C . ASP A 1 88 ? -5.423 -0.878 -8.986 1.00 95.25 88 ASP A C 1
ATOM 707 O O . ASP A 1 88 ? -6.377 -0.149 -9.245 1.00 95.25 88 ASP A O 1
ATOM 711 N N . HIS A 1 89 ? -5.464 -2.199 -9.194 1.00 96.31 89 HIS A N 1
ATOM 712 C CA . HIS A 1 89 ? -6.576 -2.901 -9.847 1.00 96.31 89 HIS A CA 1
ATOM 713 C C . HIS A 1 89 ? -7.487 -3.660 -8.872 1.00 96.31 89 HIS A C 1
ATOM 715 O O . HIS A 1 89 ? -8.451 -4.302 -9.299 1.00 96.31 89 HIS A O 1
ATOM 721 N N . LEU A 1 90 ? -7.200 -3.620 -7.568 1.00 97.06 90 LEU A N 1
ATOM 722 C CA . LEU A 1 90 ? -7.992 -4.334 -6.570 1.00 97.06 90 LEU A CA 1
ATOM 723 C C . LEU A 1 90 ? -9.359 -3.681 -6.336 1.00 97.06 90 LEU A C 1
ATOM 725 O O . LEU A 1 90 ? -10.315 -4.395 -6.041 1.00 97.06 90 LEU A O 1
ATOM 729 N N . ASN A 1 91 ? -9.454 -2.352 -6.467 1.00 94.31 91 ASN A N 1
ATOM 730 C CA . ASN A 1 91 ? -10.657 -1.569 -6.151 1.00 94.31 91 ASN A CA 1
ATOM 731 C C . ASN A 1 91 ? -11.215 -1.857 -4.738 1.00 94.31 91 ASN A C 1
ATOM 733 O O . ASN A 1 91 ? -12.426 -1.941 -4.545 1.00 94.31 91 ASN A O 1
ATOM 737 N N . ALA A 1 92 ? -10.330 -2.047 -3.753 1.00 96.12 92 ALA A N 1
ATOM 738 C CA . ALA A 1 92 ? -10.721 -2.278 -2.364 1.00 96.12 92 ALA A CA 1
ATOM 739 C C . ALA A 1 92 ? -11.161 -0.986 -1.662 1.00 96.12 92 ALA A C 1
ATOM 741 O O . ALA A 1 92 ? -10.581 0.082 -1.867 1.00 96.12 92 ALA A O 1
ATOM 742 N N . ASP A 1 93 ? -12.135 -1.117 -0.760 1.00 97.62 93 ASP A N 1
ATOM 743 C CA . ASP A 1 93 ? -12.490 -0.070 0.194 1.00 97.62 93 ASP A CA 1
ATOM 744 C C . ASP A 1 93 ? -11.597 -0.173 1.440 1.00 97.62 93 ASP A C 1
ATOM 746 O O . ASP A 1 93 ? -11.873 -0.905 2.394 1.00 97.62 93 ASP A O 1
ATOM 750 N N . TYR A 1 94 ? -10.494 0.572 1.429 1.00 98.25 94 TYR A N 1
ATOM 751 C CA . TYR A 1 94 ? -9.541 0.570 2.536 1.00 98.25 94 TYR A CA 1
ATOM 752 C C . TYR A 1 94 ? -10.065 1.267 3.803 1.00 98.25 94 TYR A C 1
ATOM 754 O O . TYR A 1 94 ? -9.573 0.989 4.897 1.00 98.25 94 TYR A O 1
ATOM 762 N N . LYS A 1 95 ? -11.097 2.114 3.693 1.00 98.62 95 LYS A N 1
ATOM 763 C CA . LYS A 1 95 ? -11.787 2.683 4.861 1.00 98.62 95 LYS A CA 1
ATOM 764 C C . LYS A 1 95 ? -12.632 1.616 5.552 1.00 98.62 95 LYS A C 1
ATOM 766 O O . LYS A 1 95 ? -12.597 1.508 6.779 1.00 98.62 95 LYS A O 1
ATOM 771 N N . ALA A 1 96 ? -13.338 0.793 4.775 1.00 98.31 96 ALA A N 1
ATOM 772 C CA . ALA A 1 96 ? -14.058 -0.363 5.301 1.00 98.31 96 ALA A CA 1
ATOM 773 C C . ALA A 1 96 ? -13.101 -1.379 5.942 1.00 98.31 96 ALA A C 1
ATOM 775 O O . ALA A 1 96 ? -13.375 -1.860 7.042 1.00 98.31 96 ALA A O 1
ATOM 776 N N . ASN A 1 97 ? -11.951 -1.643 5.313 1.00 98.50 97 ASN A N 1
ATOM 777 C CA . ASN A 1 97 ? -10.906 -2.482 5.901 1.00 98.50 97 ASN A CA 1
ATOM 778 C C . ASN A 1 97 ? -10.444 -1.952 7.266 1.00 98.50 97 ASN A C 1
ATOM 780 O O . ASN A 1 97 ? -10.471 -2.694 8.244 1.00 98.50 97 ASN A O 1
ATOM 784 N N . ALA A 1 98 ? -10.111 -0.658 7.359 1.00 98.69 98 ALA A N 1
ATOM 785 C CA . ALA A 1 98 ? -9.690 -0.037 8.614 1.00 98.69 98 ALA A CA 1
ATOM 786 C C . ALA A 1 98 ? -10.747 -0.179 9.718 1.00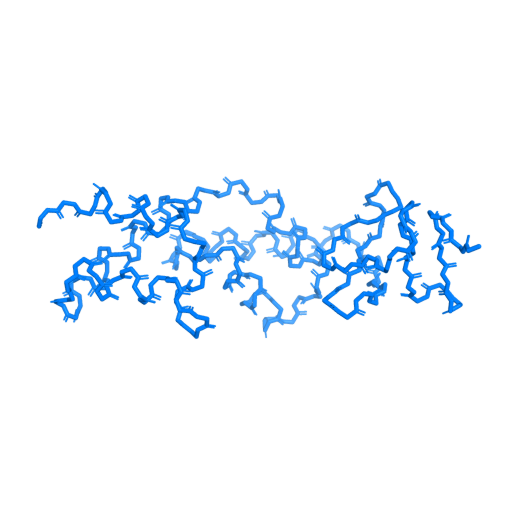 98.69 98 ALA A C 1
ATOM 788 O O . ALA A 1 98 ? -10.406 -0.455 10.867 1.00 98.69 98 ALA A O 1
ATOM 789 N N . LEU A 1 99 ? -12.035 -0.031 9.382 1.00 98.69 99 LEU A N 1
ATOM 790 C CA . LEU A 1 99 ? -13.135 -0.218 10.330 1.00 98.69 99 LEU A CA 1
ATOM 791 C C . LEU A 1 99 ? -13.244 -1.667 10.824 1.00 98.69 99 LEU A C 1
ATOM 793 O O . LEU A 1 99 ? -13.496 -1.892 12.009 1.00 98.69 99 LEU A O 1
ATOM 797 N N . ILE A 1 100 ? -13.054 -2.652 9.946 1.00 98.25 100 ILE A N 1
ATOM 798 C CA . ILE A 1 100 ? -13.055 -4.066 10.342 1.00 98.25 100 ILE A CA 1
ATOM 799 C C . ILE A 1 100 ? -11.876 -4.341 11.281 1.00 98.25 100 ILE A C 1
ATOM 801 O O . ILE A 1 100 ? -12.093 -4.834 12.387 1.00 98.25 100 ILE A O 1
ATOM 805 N N . THR A 1 101 ? -10.662 -3.923 10.915 1.00 98.06 101 THR A N 1
ATOM 806 C CA . THR A 1 101 ? -9.472 -4.068 11.768 1.00 98.06 101 THR A CA 1
ATOM 807 C C . THR A 1 101 ? -9.642 -3.362 13.117 1.00 98.06 101 THR A C 1
ATOM 809 O O . THR A 1 101 ? -9.295 -3.915 14.159 1.00 98.06 101 THR A O 1
ATOM 812 N N . ALA A 1 102 ? -10.245 -2.169 13.141 1.00 98.25 102 ALA A N 1
ATOM 813 C CA . ALA A 1 102 ? -10.547 -1.443 14.374 1.00 98.25 102 ALA A CA 1
ATOM 814 C C . ALA A 1 102 ? -11.459 -2.248 15.316 1.00 98.25 102 ALA A C 1
ATOM 816 O O . ALA A 1 102 ? -11.216 -2.317 16.524 1.00 98.25 102 ALA A O 1
ATOM 817 N N . ARG A 1 103 ? -12.497 -2.891 14.763 1.00 97.81 103 ARG A N 1
ATOM 818 C CA . ARG A 1 103 ? -13.408 -3.762 15.522 1.00 97.81 103 ARG A CA 1
ATOM 819 C C . ARG A 1 103 ? -12.683 -4.985 16.077 1.00 97.81 103 ARG A C 1
ATOM 821 O O . ARG A 1 103 ? -12.945 -5.365 17.216 1.00 97.81 103 ARG A O 1
ATOM 828 N N . GLU A 1 104 ? -11.764 -5.572 15.316 1.00 97.06 104 GLU A N 1
ATOM 829 C CA . GLU A 1 104 ? -10.943 -6.698 15.774 1.00 97.06 104 GLU A CA 1
ATOM 830 C C . GLU A 1 104 ? -9.992 -6.299 16.903 1.00 97.06 104 GLU A C 1
ATOM 832 O O . GLU A 1 104 ? -9.938 -6.982 17.926 1.00 97.06 104 GLU A O 1
ATOM 837 N N . TYR A 1 105 ? -9.294 -5.167 16.773 1.00 96.62 105 TYR A N 1
ATOM 838 C CA . TYR A 1 105 ? -8.441 -4.634 17.836 1.00 96.62 105 TYR A CA 1
ATOM 839 C C . TYR A 1 105 ? -9.228 -4.393 19.121 1.00 96.62 105 TYR A C 1
ATOM 841 O O . TYR A 1 105 ? -8.791 -4.829 20.189 1.00 96.62 105 TYR A O 1
ATOM 849 N N . ARG A 1 106 ? -10.417 -3.786 19.017 1.00 96.38 106 ARG A N 1
ATOM 850 C CA . ARG A 1 106 ? -11.294 -3.578 20.171 1.00 96.38 106 ARG A CA 1
ATOM 851 C C . ARG A 1 106 ? -11.738 -4.895 20.799 1.00 96.38 106 ARG A C 1
ATOM 853 O O . ARG A 1 106 ? -11.640 -5.050 22.009 1.00 96.38 106 ARG A O 1
ATOM 860 N N . LYS A 1 107 ? -12.195 -5.852 19.987 1.00 96.31 107 LYS A N 1
ATOM 861 C CA . LYS A 1 107 ? -12.693 -7.154 20.457 1.00 96.31 107 LYS A CA 1
ATOM 862 C C . LYS A 1 107 ? -11.613 -7.978 21.160 1.00 96.31 107 LYS A C 1
ATOM 864 O O . LYS A 1 107 ? -11.901 -8.620 22.162 1.00 96.31 107 LYS A O 1
ATOM 869 N N . ASN A 1 108 ? -10.395 -7.985 20.623 1.00 95.75 108 ASN A N 1
ATOM 870 C CA . ASN A 1 108 ? -9.345 -8.890 21.088 1.00 95.75 108 ASN A CA 1
ATOM 871 C C . ASN A 1 108 ? -8.499 -8.293 22.219 1.00 95.75 108 ASN A C 1
ATOM 873 O O . ASN A 1 108 ? -7.952 -9.043 23.021 1.00 95.75 108 ASN A O 1
ATOM 877 N N . ASN A 1 109 ? -8.389 -6.963 22.288 1.00 94.94 109 ASN A N 1
ATOM 878 C CA . ASN A 1 109 ? -7.471 -6.285 23.206 1.00 94.94 109 ASN A CA 1
ATOM 879 C C . ASN A 1 109 ? -8.161 -5.245 24.109 1.00 94.94 109 ASN A C 1
ATOM 881 O O . ASN A 1 109 ? -7.498 -4.674 24.966 1.00 94.94 109 ASN A O 1
ATOM 885 N N . HIS A 1 110 ? -9.468 -4.996 23.942 1.00 93.44 110 HIS A N 1
ATOM 886 C CA . HIS A 1 110 ? -10.244 -4.004 24.708 1.00 93.44 110 HIS A CA 1
ATOM 887 C C . HIS A 1 110 ? -9.671 -2.577 24.651 1.00 93.44 110 HIS A C 1
ATOM 889 O O . HIS A 1 110 ? -9.811 -1.803 25.595 1.00 93.44 110 HIS A O 1
ATOM 895 N N . LEU A 1 111 ? -9.033 -2.233 23.531 1.00 95.56 111 LEU A N 1
ATOM 896 C CA . LEU A 1 111 ? -8.403 -0.930 23.331 1.00 95.56 111 LEU A CA 1
ATOM 897 C C . LEU A 1 111 ? -9.432 0.203 23.246 1.00 95.56 111 LEU A C 1
ATOM 899 O O . LEU A 1 111 ? -10.519 0.052 22.678 1.00 95.56 111 LEU A O 1
ATOM 903 N N . SER A 1 112 ? -9.038 1.370 23.747 1.00 97.19 112 SER A N 1
ATOM 904 C CA . SER A 1 112 ? -9.750 2.633 23.562 1.00 97.19 112 SER A CA 1
ATOM 905 C C . SER A 1 112 ? -9.705 3.111 22.104 1.00 97.19 112 SER A C 1
ATOM 907 O O . SER A 1 112 ? -8.861 2.698 21.307 1.00 97.19 112 SER A O 1
ATOM 909 N N . LYS A 1 113 ? -10.590 4.052 21.741 1.00 97.81 113 LYS A N 1
ATOM 910 C CA . LYS A 1 113 ? -10.597 4.678 20.403 1.00 97.81 113 LYS A CA 1
ATOM 911 C C . LYS A 1 113 ? -9.241 5.319 20.055 1.00 97.81 113 LYS A C 1
ATOM 913 O O . LYS A 1 113 ? -8.813 5.241 18.906 1.00 97.81 113 LYS A O 1
ATOM 918 N N . THR A 1 114 ? -8.550 5.903 21.035 1.00 98.12 114 THR A N 1
ATOM 919 C CA . THR A 1 114 ? -7.221 6.506 20.843 1.00 98.12 114 THR A CA 1
ATOM 920 C C . THR A 1 114 ? -6.157 5.449 20.549 1.00 98.12 114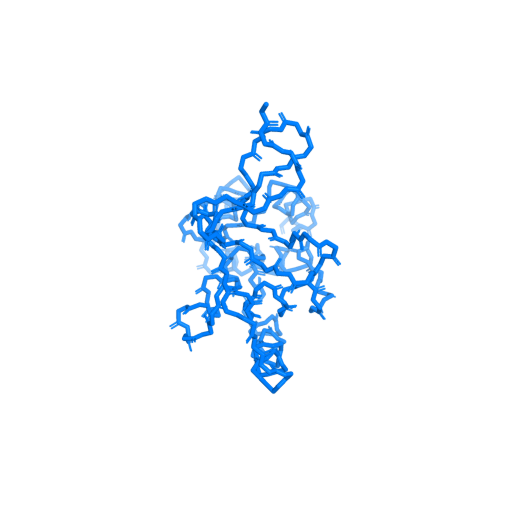 THR A C 1
ATOM 922 O O . THR A 1 114 ? -5.447 5.567 19.556 1.00 98.12 114 THR A O 1
ATOM 925 N N . GLU A 1 115 ? -6.090 4.377 21.341 1.00 98.19 115 GLU A N 1
ATOM 926 C CA . GLU A 1 115 ? -5.118 3.292 21.124 1.00 98.19 115 GLU A CA 1
ATOM 927 C C . GLU A 1 115 ? -5.355 2.578 19.786 1.00 98.19 115 GLU A C 1
ATOM 929 O O . GLU A 1 115 ? -4.411 2.262 19.066 1.00 98.19 115 GLU A O 1
ATOM 934 N N . ILE A 1 116 ? -6.620 2.377 19.399 1.00 98.50 116 ILE A N 1
ATOM 935 C CA . ILE A 1 116 ? -6.964 1.802 18.093 1.00 98.50 116 ILE A CA 1
ATOM 936 C C . ILE A 1 116 ? -6.480 2.705 16.961 1.00 98.50 116 ILE A C 1
ATOM 938 O O . ILE A 1 116 ? -5.917 2.207 15.989 1.00 98.50 116 ILE A O 1
ATOM 942 N N . TYR A 1 117 ? -6.654 4.023 17.073 1.00 98.62 117 TYR A N 1
ATOM 943 C CA . TYR A 1 117 ? -6.138 4.960 16.077 1.00 98.62 117 TYR A CA 1
ATOM 944 C C . TYR A 1 117 ? -4.611 4.868 15.942 1.00 98.62 117 TYR A C 1
ATOM 946 O O . TYR A 1 117 ? -4.079 4.822 14.828 1.00 98.62 117 TYR A O 1
ATOM 954 N N . GLU A 1 118 ? -3.899 4.794 17.067 1.00 98.44 118 GLU A N 1
ATOM 955 C CA . GLU A 1 118 ? -2.443 4.632 17.088 1.00 98.44 118 GLU A CA 1
ATOM 956 C C . GLU A 1 118 ? -2.015 3.310 16.440 1.00 98.44 118 GLU A C 1
ATOM 958 O O . GLU A 1 118 ? -1.089 3.285 15.630 1.00 98.44 118 GLU A O 1
ATOM 963 N N . TRP A 1 119 ? -2.721 2.213 16.717 1.00 98.38 119 TRP A N 1
ATOM 964 C CA . TRP A 1 119 ? -2.421 0.908 16.128 1.00 98.38 119 TRP A CA 1
ATOM 965 C C . TRP A 1 119 ? -2.727 0.857 14.631 1.00 98.38 119 TRP A C 1
ATOM 967 O O . TRP A 1 119 ? -1.927 0.329 13.858 1.00 98.38 119 TRP A O 1
ATOM 977 N N . LEU A 1 120 ? -3.844 1.440 14.193 1.00 98.56 120 LEU A N 1
ATOM 978 C CA . LEU A 1 120 ? -4.184 1.523 12.772 1.00 98.56 120 LEU A CA 1
ATOM 979 C C . LEU A 1 120 ? -3.140 2.330 11.996 1.00 98.56 120 LEU A C 1
ATOM 981 O O . LEU A 1 120 ? -2.754 1.922 10.905 1.00 98.56 120 LEU A O 1
ATOM 985 N N . THR A 1 121 ? -2.662 3.449 12.548 1.00 98.50 121 THR A N 1
ATOM 986 C CA . THR A 1 121 ? -1.713 4.350 11.863 1.00 98.50 121 THR A CA 1
ATOM 987 C C . THR A 1 121 ? -0.241 4.002 12.081 1.00 98.50 121 THR A C 1
ATOM 989 O O . THR A 1 121 ? 0.629 4.546 11.397 1.00 98.50 121 THR A O 1
ATOM 992 N N . SER A 1 122 ? 0.064 3.091 13.006 1.00 97.69 122 SER A N 1
ATOM 993 C CA . SER A 1 122 ? 1.432 2.670 13.298 1.00 97.69 122 SER A CA 1
ATOM 994 C C . SER A 1 122 ? 2.119 2.090 12.064 1.00 97.69 122 SER A C 1
ATOM 996 O O . SER A 1 122 ? 1.577 1.249 11.344 1.00 97.69 122 SER A O 1
ATOM 998 N N . SER A 1 123 ? 3.374 2.497 11.864 1.00 95.38 123 SER A N 1
ATOM 999 C CA . SER A 1 123 ? 4.229 2.012 10.781 1.00 95.38 123 SER A CA 1
ATOM 1000 C C . SER A 1 123 ? 4.624 0.541 10.917 1.00 95.38 123 SER A C 1
ATOM 1002 O O . SER A 1 123 ? 5.213 0.007 9.980 1.00 95.38 123 SER A O 1
ATOM 1004 N N . TYR A 1 124 ? 4.330 -0.100 12.052 1.00 93.75 124 TYR A N 1
ATOM 1005 C CA . TYR A 1 124 ? 4.686 -1.492 12.341 1.00 93.75 124 TYR A CA 1
ATOM 1006 C C . TYR A 1 124 ? 3.497 -2.443 12.225 1.00 93.75 124 TYR A C 1
ATOM 1008 O O . TYR A 1 124 ? 3.648 -3.523 11.655 1.00 93.75 124 TYR A O 1
ATOM 1016 N N . VAL A 1 125 ? 2.324 -2.034 12.714 1.00 93.12 125 VAL A N 1
ATOM 1017 C CA . VAL A 1 125 ? 1.106 -2.859 12.716 1.00 93.12 125 VAL A CA 1
ATOM 1018 C C . VAL A 1 125 ? 0.165 -2.454 11.589 1.00 93.12 125 VAL A C 1
ATOM 1020 O O . VAL A 1 125 ? 0.390 -2.954 10.497 1.00 93.12 125 VAL A O 1
ATOM 1023 N N . GLY A 1 126 ? -0.821 -1.572 11.791 1.00 95.56 126 GLY A N 1
ATOM 1024 C CA . GLY A 1 126 ? -1.915 -1.387 10.826 1.00 95.56 126 GLY A CA 1
ATOM 1025 C C . GLY A 1 126 ? -1.561 -0.657 9.525 1.00 95.56 126 GLY A C 1
ATOM 1026 O O . GLY A 1 126 ? -2.157 -0.938 8.485 1.00 95.56 126 GLY A O 1
ATOM 1027 N N . LYS A 1 127 ? -0.605 0.283 9.559 1.00 98.06 127 LYS A N 1
ATOM 1028 C CA . LYS A 1 127 ? -0.116 1.055 8.394 1.00 98.06 127 LYS A CA 1
ATOM 1029 C C . LYS A 1 127 ? -1.210 1.705 7.529 1.00 98.06 127 LYS A C 1
ATOM 1031 O O . LYS A 1 127 ? -0.962 2.029 6.365 1.00 98.06 127 LYS A O 1
ATOM 1036 N N . PHE A 1 128 ? -2.400 1.916 8.084 1.00 98.56 128 PHE A N 1
ATOM 1037 C CA . PHE A 1 128 ? -3.461 2.684 7.452 1.00 98.56 128 PHE A CA 1
ATOM 1038 C C . PHE A 1 128 ? -3.079 4.158 7.403 1.00 98.56 128 PHE A C 1
ATOM 1040 O O . PHE A 1 128 ? -2.323 4.675 8.232 1.00 98.56 128 PHE A O 1
ATOM 1047 N N . THR A 1 129 ? -3.633 4.859 6.425 1.00 98.38 129 THR A N 1
ATO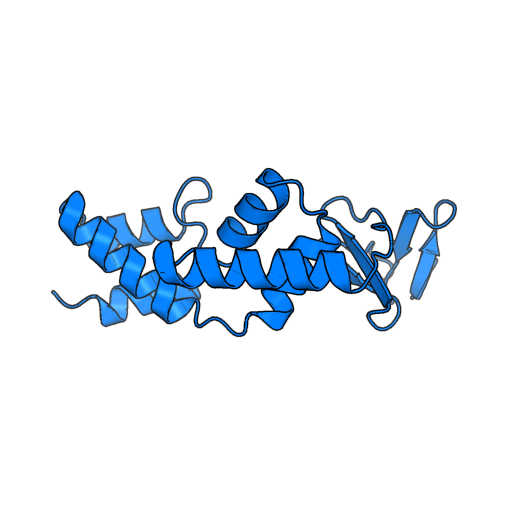M 1048 C CA . THR A 1 129 ? -3.560 6.316 6.392 1.00 98.38 129 THR A CA 1
ATOM 1049 C C . THR A 1 129 ? -4.328 6.909 7.575 1.00 98.38 129 THR A C 1
ATOM 1051 O O . THR A 1 129 ? -5.261 6.307 8.115 1.00 98.38 129 THR A O 1
ATOM 1054 N N . LYS A 1 130 ? -3.975 8.138 7.965 1.00 98.38 130 LYS A N 1
ATOM 1055 C CA . LYS A 1 130 ? -4.711 8.867 9.010 1.00 98.38 130 LYS A CA 1
ATOM 1056 C C . LYS A 1 130 ? -6.191 9.021 8.659 1.00 98.38 130 LYS A C 1
ATOM 1058 O O . LYS A 1 130 ? -7.039 8.968 9.538 1.00 98.38 130 LYS A O 1
ATOM 1063 N N . GLU A 1 131 ? -6.506 9.197 7.380 1.00 98.56 131 GLU A N 1
ATOM 1064 C CA . GLU A 1 131 ? -7.875 9.352 6.879 1.00 98.56 131 GLU A CA 1
ATOM 1065 C C . GLU A 1 131 ? -8.699 8.070 7.046 1.00 98.56 131 GLU A C 1
ATOM 1067 O O . GLU A 1 131 ? -9.833 8.129 7.521 1.00 98.56 131 GLU A O 1
ATOM 1072 N N . GLU A 1 132 ? -8.128 6.913 6.709 1.00 98.75 132 GLU A N 1
ATOM 1073 C CA . GLU A 1 132 ? -8.761 5.603 6.909 1.00 98.75 132 GLU A CA 1
ATOM 1074 C C . GLU A 1 132 ? -8.947 5.287 8.397 1.00 98.75 132 GLU A C 1
ATOM 1076 O O . GLU A 1 132 ? -10.027 4.863 8.806 1.00 98.75 132 GLU A O 1
ATOM 1081 N N . ALA A 1 133 ? -7.935 5.562 9.224 1.00 98.69 133 ALA A N 1
ATOM 1082 C CA . ALA A 1 133 ? -8.028 5.365 10.667 1.00 98.69 133 ALA A CA 1
ATOM 1083 C C . ALA A 1 133 ? -9.070 6.294 11.311 1.00 98.69 133 ALA A C 1
ATOM 1085 O O . ALA A 1 133 ? -9.887 5.843 12.110 1.00 98.69 133 ALA A O 1
ATOM 1086 N N . ASN A 1 134 ? -9.104 7.574 10.930 1.00 98.62 134 ASN A N 1
ATOM 1087 C CA . ASN A 1 134 ? -10.116 8.519 11.409 1.00 98.62 134 ASN A CA 1
ATOM 1088 C C . ASN A 1 134 ? -11.529 8.068 11.034 1.00 98.62 134 ASN A C 1
ATOM 1090 O O . ASN A 1 134 ? -12.424 8.091 11.880 1.00 98.62 134 ASN A O 1
ATOM 1094 N N . TYR A 1 135 ? -1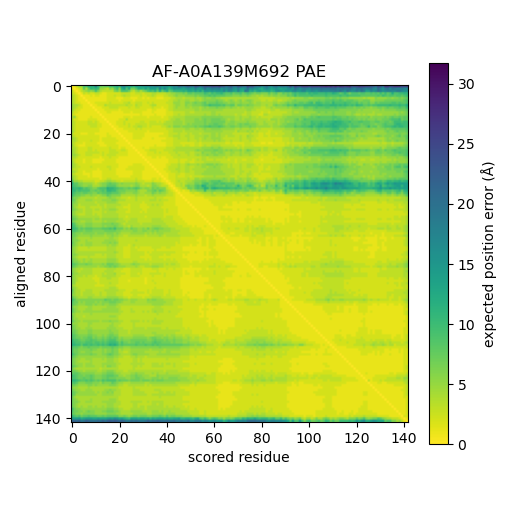1.723 7.618 9.791 1.00 98.69 135 TYR A N 1
ATOM 1095 C CA . TYR A 1 135 ? -12.993 7.039 9.367 1.00 98.69 135 TYR A CA 1
ATOM 1096 C C . TYR A 1 135 ? -13.377 5.844 10.249 1.00 98.69 135 TYR A C 1
ATOM 1098 O O . TYR A 1 135 ? -14.500 5.794 10.750 1.00 98.69 135 TYR A O 1
ATOM 1106 N N . ALA A 1 136 ? -12.445 4.919 10.492 1.00 98.56 136 ALA A N 1
ATOM 1107 C CA . ALA A 1 136 ? -12.684 3.751 11.330 1.00 98.56 136 ALA A CA 1
ATOM 1108 C C . ALA A 1 136 ? -13.124 4.134 12.751 1.00 98.56 136 ALA A C 1
ATOM 1110 O O . ALA A 1 136 ? -14.125 3.611 13.230 1.00 98.56 136 ALA A O 1
ATOM 1111 N N . ILE A 1 137 ? -12.446 5.086 13.400 1.00 98.50 137 ILE A N 1
ATOM 1112 C CA . ILE A 1 137 ? -12.801 5.542 14.755 1.00 98.50 137 ILE A CA 1
ATOM 1113 C C . ILE A 1 137 ? -14.183 6.198 14.804 1.00 98.50 137 ILE A C 1
ATOM 1115 O O . ILE A 1 137 ? -14.956 5.919 15.722 1.00 98.50 137 ILE A O 1
ATOM 1119 N N . GLN A 1 138 ? -14.519 7.027 13.813 1.00 98.19 138 GLN A N 1
ATOM 1120 C CA . GLN A 1 138 ? -15.833 7.678 13.724 1.00 98.19 138 GLN A CA 1
ATOM 1121 C C . GLN A 1 138 ? -16.982 6.667 13.590 1.00 98.19 138 GLN A C 1
ATOM 1123 O O . GLN A 1 138 ? -18.084 6.930 14.063 1.00 98.19 138 GLN A O 1
ATOM 1128 N N . HIS A 1 139 ? -16.721 5.504 12.986 1.00 98.25 139 HIS A N 1
ATOM 1129 C CA . HIS A 1 139 ? -17.725 4.472 12.706 1.00 98.25 139 HIS A CA 1
ATOM 1130 C C . HIS A 1 139 ? -17.597 3.228 13.601 1.00 98.25 139 HIS A C 1
ATOM 1132 O O . HI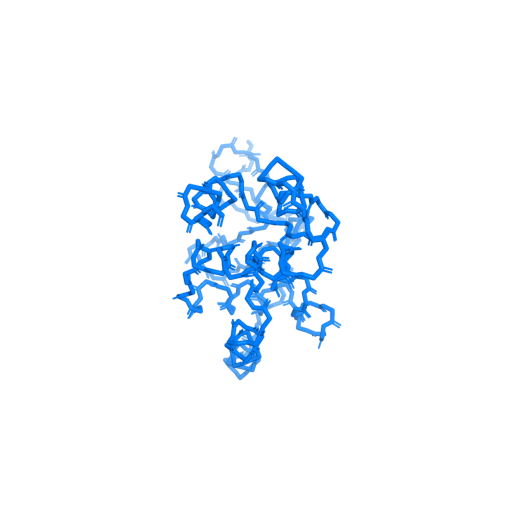S A 1 139 ? -18.330 2.252 13.412 1.00 98.25 139 HIS A O 1
ATOM 1138 N N . LEU A 1 140 ? -16.679 3.237 14.574 1.00 95.44 140 LEU A N 1
ATOM 1139 C CA . LEU A 1 140 ? -16.393 2.082 15.426 1.00 95.44 140 LEU A CA 1
ATOM 1140 C C . LEU A 1 140 ? -17.579 1.719 16.337 1.00 95.44 140 LEU A C 1
ATOM 1142 O O . LEU A 1 140 ? -17.703 0.565 16.741 1.00 95.44 140 LEU A O 1
ATOM 1146 N N . GLY A 1 141 ? -18.470 2.678 16.598 1.00 87.69 141 GLY A N 1
ATOM 1147 C CA . GLY A 1 141 ? -19.480 2.584 17.649 1.00 87.69 141 GLY A CA 1
ATOM 1148 C C . GLY A 1 141 ? -18.846 2.742 19.030 1.00 87.69 141 GLY A C 1
ATOM 1149 O O . GLY A 1 141 ? -17.634 2.946 19.154 1.00 87.69 141 GLY A O 1
ATOM 1150 N N . ASP A 1 142 ? -19.657 2.653 20.074 1.00 74.19 142 ASP A N 1
ATOM 1151 C CA . ASP A 1 142 ? -19.174 2.631 21.459 1.00 74.19 142 ASP A CA 1
ATOM 1152 C C . ASP A 1 142 ? -18.803 1.217 21.910 1.00 74.19 142 ASP A C 1
ATOM 1154 O O . ASP A 1 142 ? -19.249 0.242 21.255 1.00 74.19 142 ASP A O 1
#

Organism: Streptococcus oralis (NCBI:txid1303)

Radius of gyration: 17.68 Å; Cα contacts (8 Å, |Δi|>4): 222; chains: 1; bounding box: 41×33×44 Å

Sequence (142 aa):
MAKNEWVDGGRYYVESDGKMARDKWVDGGRHYVDYDGVRQPKLDGKQYNAALNKAKSYNSVLHMSKKDLYNQLTWNGFSSSAAQYAIDHLNADYKANALITAREYRKNNHLSKTEIYEWLTSSYVGKFTKEEANYAIQHLGD

InterPro domains:
  IPR011434 Putative host cell surface-exposed lipoprotein Ltp-like, HTH region [PF07553] (48-90)
  IPR011434 Putative host cell surface-exposed lipoprotein Ltp-like, HTH region [PF07553] (93-140)
  IPR018337 Cell wall/choline-binding repeat [PF19085] (1-38)
  IPR036388 Winged helix-like DNA-binding domain superfamily [G3DSA:1.10.10.10] (48-90)
  IPR036388 Winged helix-like DNA-binding domain superfamily [G3DSA:1.10.10.10] (92-140)

Foldseek 3Di:
DDELDADPVRFWGAHRVRDTDELDQGDVNQWGQYRVRGTDDDDDPVLLVVLLVVLLVCCVPVLAALVVQLVVSVVVVRDSVSSVSSSVPNPDDSLVSLLVQLLVCCVPPVDDLVVSLCQCCDPVHRVHDNVSSVSNSVPNDD

Secondary structure (DSSP, 8-state):
---SEEEGGGTEEE-TTSPBP-SEEETTTTEEE-TT-BBPPPPPHHHHHHHHHHHHHHHHHH---HHHHHHHHHHTT--HHHHHHHHHHH---HHHHHHHHHHHHHHHH---HHHHHHHHH-TTTT---HHHHHHHHHHS--

pLDDT: mean 95.18, std 4.47, range [68.38, 98.75]

Solvent-accessible surface area (backbone atoms only — not comparable to full-atom values): 7752 Å² total; per-residue (Å²): 131,70,54,70,39,67,38,83,95,59,40,36,41,22,35,83,88,53,46,72,46,50,64,40,66,38,85,92,66,74,40,34,19,35,83,90,15,43,57,46,82,86,74,60,73,64,58,36,51,51,35,30,54,51,45,52,57,43,49,77,73,65,33,48,20,72,58,47,48,36,52,52,36,39,73,71,71,37,51,66,55,25,22,50,50,14,59,76,70,58,79,72,62,48,43,60,18,35,31,53,50,46,51,50,48,32,72,77,66,69,50,51,71,65,56,42,39,52,43,28,43,27,90,83,73,37,37,28,52,69,68,26,27,51,51,14,55,77,66,60,69,132

Mean predicted aligned error: 3.74 Å